Protein AF-A0A349LYW0-F1 (afdb_monomer)

Solvent-accessible surface area (backbone atoms only — not comparable to full-atom values): 7288 Å² total; per-residue (Å²): 132,88,80,79,58,67,71,60,48,66,75,64,63,81,72,55,46,22,16,33,39,38,40,38,36,32,19,72,55,81,82,67,93,48,44,71,43,82,50,82,66,88,92,56,96,45,46,34,41,31,28,52,37,65,78,43,62,26,74,84,55,82,56,29,24,37,36,36,40,29,40,76,41,61,70,85,41,68,76,76,75,50,52,63,67,56,48,46,67,66,47,56,69,57,46,30,79,78,28,77,86,59,52,79,83,42,52,78,47,77,48,71,48,76,41,76,71,63,41,77,58,91,128

Structure (mmCIF, N/CA/C/O backbone):
data_AF-A0A349LYW0-F1
#
_entry.id   AF-A0A349LYW0-F1
#
loop_
_atom_site.group_PDB
_atom_site.id
_atom_site.type_symbol
_atom_site.label_atom_id
_atom_site.label_alt_id
_atom_site.label_comp_id
_atom_site.label_asym_id
_atom_site.label_entity_id
_atom_site.label_seq_id
_atom_site.pdbx_PDB_ins_code
_atom_site.Cartn_x
_atom_site.Cartn_y
_atom_site.Cartn_z
_atom_site.occupancy
_atom_site.B_iso_or_equiv
_atom_site.auth_seq_id
_atom_site.auth_comp_id
_atom_site.auth_asym_id
_atom_site.auth_atom_id
_atom_site.pdbx_PDB_model_num
ATOM 1 N N . VAL A 1 1 ? 28.984 -14.174 -19.566 1.00 60.12 1 VAL A N 1
ATOM 2 C CA . VAL A 1 1 ? 27.690 -14.737 -20.021 1.00 60.12 1 VAL A CA 1
ATOM 3 C C . VAL A 1 1 ? 27.438 -14.231 -21.436 1.00 60.12 1 VAL A C 1
ATOM 5 O O . VAL A 1 1 ? 27.558 -13.023 -21.614 1.00 60.12 1 VAL A O 1
ATOM 8 N N . PRO A 1 2 ? 27.202 -15.089 -22.446 1.00 81.19 2 PRO A N 1
ATOM 9 C CA . PRO A 1 2 ? 26.947 -14.625 -23.808 1.00 81.19 2 PRO A CA 1
ATOM 10 C C . PRO A 1 2 ? 25.625 -13.848 -23.893 1.00 81.19 2 PRO A C 1
ATOM 12 O O . PRO A 1 2 ? 24.654 -14.162 -23.207 1.00 81.19 2 PRO A O 1
ATOM 15 N N . ALA A 1 3 ? 25.613 -12.809 -24.724 1.00 84.56 3 ALA A N 1
ATOM 16 C CA . ALA A 1 3 ? 24.435 -12.005 -25.019 1.00 84.56 3 ALA A CA 1
ATOM 17 C C . ALA A 1 3 ? 23.435 -12.782 -25.897 1.00 84.56 3 ALA A C 1
ATOM 19 O O . ALA A 1 3 ? 23.844 -13.539 -26.775 1.00 84.56 3 ALA A O 1
ATOM 20 N N . LEU A 1 4 ? 22.132 -12.555 -25.693 1.00 89.44 4 LEU A N 1
ATOM 21 C CA . LEU A 1 4 ? 21.096 -13.026 -26.620 1.00 89.44 4 LEU A CA 1
ATOM 22 C C . LEU A 1 4 ? 21.262 -12.367 -28.007 1.00 89.44 4 LEU A C 1
ATOM 24 O O . LEU A 1 4 ? 21.657 -11.194 -28.056 1.00 89.44 4 LEU A O 1
ATOM 28 N N . PRO A 1 5 ? 20.924 -13.072 -29.108 1.00 94.06 5 PRO A N 1
ATOM 29 C CA . PRO A 1 5 ? 20.884 -12.502 -30.455 1.00 94.06 5 PRO A CA 1
ATOM 30 C C . PRO A 1 5 ? 20.025 -11.231 -30.537 1.00 94.06 5 PRO A C 1
ATOM 32 O O . PRO A 1 5 ? 19.017 -11.099 -29.838 1.00 94.06 5 PRO A O 1
ATOM 35 N N . ALA A 1 6 ? 20.440 -10.275 -31.371 1.00 91.31 6 ALA A N 1
ATOM 36 C CA . ALA A 1 6 ? 19.787 -8.967 -31.467 1.00 91.31 6 ALA A CA 1
ATOM 37 C C . ALA A 1 6 ? 18.342 -9.069 -31.983 1.00 91.31 6 ALA A C 1
ATOM 39 O O . ALA A 1 6 ? 17.446 -8.451 -31.417 1.00 91.31 6 ALA A O 1
ATOM 40 N N . ASP A 1 7 ? 18.113 -9.908 -32.991 1.00 93.56 7 ASP A N 1
ATOM 41 C CA . ASP A 1 7 ? 16.798 -10.215 -33.559 1.00 93.56 7 ASP A CA 1
ATOM 42 C C . ASP A 1 7 ? 15.840 -10.807 -32.515 1.00 93.56 7 ASP A C 1
ATOM 44 O O . ASP A 1 7 ? 14.676 -10.413 -32.438 1.00 93.56 7 ASP A O 1
ATOM 48 N N . TYR A 1 8 ? 16.345 -11.692 -31.650 1.00 90.88 8 TYR A N 1
ATOM 49 C CA . TYR A 1 8 ? 15.570 -12.248 -30.545 1.00 90.88 8 TYR A CA 1
ATOM 50 C C . TYR A 1 8 ? 15.168 -11.166 -29.536 1.00 90.88 8 TYR A C 1
ATOM 52 O O . TYR A 1 8 ? 14.019 -11.124 -29.109 1.00 90.88 8 TYR A O 1
ATOM 60 N N . ARG A 1 9 ? 16.084 -10.264 -29.162 1.00 88.31 9 ARG A N 1
ATOM 61 C CA . ARG A 1 9 ? 15.779 -9.170 -28.222 1.00 88.31 9 ARG A CA 1
ATOM 62 C C . ARG A 1 9 ? 14.741 -8.211 -28.781 1.00 88.31 9 ARG A C 1
ATOM 64 O O . ARG A 1 9 ? 13.783 -7.916 -28.085 1.00 88.31 9 ARG A O 1
ATOM 71 N N . THR A 1 10 ? 14.900 -7.781 -30.032 1.00 88.69 10 THR A N 1
ATOM 72 C CA . THR A 1 10 ? 13.937 -6.889 -30.692 1.00 88.69 10 THR A CA 1
ATOM 73 C C . THR A 1 10 ? 12.549 -7.520 -30.770 1.00 88.69 10 THR A C 1
ATOM 75 O O . THR A 1 10 ? 11.555 -6.830 -30.575 1.00 88.69 10 THR A O 1
ATOM 78 N N . LYS A 1 11 ? 12.460 -8.837 -30.997 1.00 87.44 11 LYS A N 1
ATOM 79 C CA . LYS A 1 11 ? 11.178 -9.555 -31.034 1.00 87.44 11 LYS A CA 1
ATOM 80 C C . LYS A 1 11 ? 10.421 -9.526 -29.699 1.00 87.44 11 LYS A C 1
ATOM 82 O O . LYS A 1 11 ? 9.195 -9.590 -29.711 1.00 87.44 11 LYS A O 1
ATOM 87 N N . TYR A 1 12 ? 11.133 -9.465 -28.574 1.00 85.12 12 TYR A N 1
ATOM 88 C CA . TYR A 1 12 ? 10.554 -9.509 -27.226 1.00 85.12 12 TYR A CA 1
ATOM 89 C C . TYR A 1 12 ? 10.841 -8.240 -26.417 1.00 85.12 12 TYR A C 1
ATOM 91 O O . TYR A 1 12 ? 10.835 -8.277 -25.186 1.00 85.12 12 TYR A O 1
ATOM 99 N N . ASP A 1 13 ? 11.084 -7.120 -27.097 1.00 84.25 13 ASP A N 1
ATOM 100 C CA . ASP A 1 13 ? 11.125 -5.810 -26.461 1.00 84.25 13 ASP A CA 1
ATOM 101 C C . ASP A 1 13 ? 9.685 -5.411 -26.113 1.00 84.25 13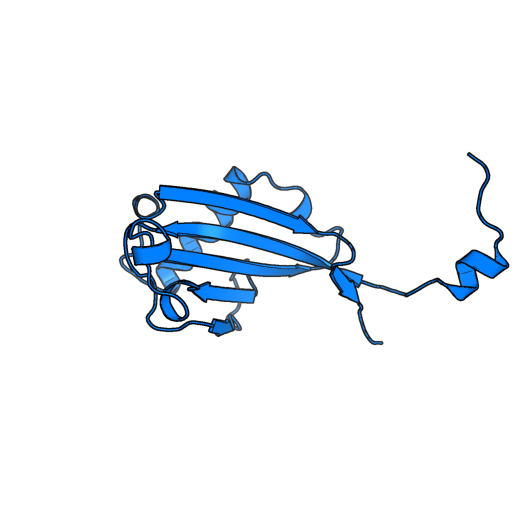 ASP A C 1
ATOM 103 O O . ASP A 1 13 ? 8.941 -4.888 -26.941 1.00 84.25 13 ASP A O 1
ATOM 107 N N . TRP A 1 14 ? 9.244 -5.777 -24.906 1.00 76.25 14 TRP A N 1
ATOM 108 C CA . TRP A 1 14 ? 7.842 -5.664 -24.487 1.00 76.25 14 TRP A CA 1
ATOM 109 C C . TRP A 1 14 ? 7.396 -4.217 -24.198 1.00 76.25 14 TRP A C 1
ATOM 111 O O . TRP A 1 14 ? 6.261 -3.990 -23.783 1.00 76.25 14 TRP A O 1
ATOM 121 N N . GLY A 1 15 ? 8.290 -3.243 -24.395 1.00 83.25 15 GLY A N 1
ATOM 122 C CA . GLY A 1 15 ? 8.043 -1.832 -24.136 1.00 83.25 15 GLY A CA 1
ATOM 123 C C . GLY A 1 15 ? 8.227 -1.421 -22.673 1.00 83.25 15 GLY A C 1
ATOM 124 O O . GLY A 1 15 ? 8.983 -2.018 -21.904 1.00 83.25 15 GLY A O 1
ATOM 125 N N . GLN A 1 16 ? 7.568 -0.326 -22.301 1.00 88.81 16 GLN A N 1
ATOM 126 C CA . GLN A 1 16 ? 7.679 0.257 -20.966 1.00 88.81 16 GLN A CA 1
ATOM 127 C C . GLN A 1 16 ? 6.724 -0.430 -19.987 1.00 88.81 16 GLN A C 1
ATOM 129 O O . GLN A 1 16 ? 5.619 -0.837 -20.342 1.00 88.81 16 GLN A O 1
ATOM 134 N N . ALA A 1 17 ? 7.140 -0.524 -18.728 1.00 92.75 17 ALA A N 1
ATOM 135 C CA . ALA A 1 17 ? 6.315 -1.061 -17.658 1.00 92.75 17 ALA A CA 1
ATOM 136 C C . ALA A 1 17 ? 6.560 -0.305 -16.354 1.00 92.75 17 ALA A C 1
ATOM 138 O O . ALA A 1 17 ? 7.675 0.143 -16.076 1.00 92.75 17 ALA A O 1
ATOM 139 N N . TYR A 1 18 ? 5.520 -0.209 -15.535 1.00 95.75 18 TYR A N 1
ATOM 140 C CA . TYR A 1 18 ? 5.624 0.260 -14.162 1.00 95.75 18 TYR A CA 1
ATOM 141 C C . TYR A 1 18 ? 5.950 -0.883 -13.206 1.00 95.75 18 TYR A C 1
ATOM 143 O O . TYR A 1 18 ? 5.575 -2.039 -13.423 1.00 95.75 18 TYR A O 1
ATOM 151 N N . GLY A 1 19 ? 6.656 -0.546 -12.129 1.00 96.88 19 GLY A N 1
ATOM 152 C CA . GLY A 1 19 ? 6.780 -1.411 -10.964 1.00 96.88 19 GLY A CA 1
ATOM 153 C C . GLY A 1 19 ? 5.544 -1.292 -10.074 1.00 96.88 19 GLY A C 1
ATOM 154 O O . GLY A 1 19 ? 4.868 -0.262 -10.077 1.00 96.88 19 GLY A O 1
ATOM 155 N N . ALA A 1 20 ? 5.279 -2.329 -9.285 1.00 97.69 20 ALA A N 1
ATOM 156 C CA . ALA A 1 20 ? 4.284 -2.313 -8.221 1.00 97.69 20 ALA A CA 1
ATOM 157 C C . ALA A 1 20 ? 4.970 -2.169 -6.862 1.00 97.69 20 ALA A C 1
ATOM 159 O O . ALA A 1 20 ? 5.955 -2.855 -6.583 1.00 97.69 20 ALA A O 1
ATOM 160 N N . GLN A 1 21 ? 4.415 -1.322 -6.003 1.00 97.62 21 GLN A N 1
ATOM 161 C CA . GLN A 1 21 ? 4.754 -1.244 -4.587 1.00 97.62 21 GLN A CA 1
ATOM 162 C C . GLN A 1 21 ? 3.479 -1.465 -3.772 1.00 97.62 21 GLN A C 1
ATOM 164 O O . GLN A 1 21 ? 2.434 -0.888 -4.072 1.00 97.62 21 GLN A O 1
ATOM 169 N N . CYS A 1 22 ? 3.574 -2.293 -2.737 1.00 98.25 22 CYS A N 1
ATOM 170 C CA . CYS A 1 22 ? 2.482 -2.570 -1.819 1.00 98.25 22 CYS A CA 1
ATOM 171 C C . CYS A 1 22 ? 3.000 -2.554 -0.380 1.00 98.25 22 CYS A C 1
ATOM 173 O O . CYS A 1 22 ? 3.781 -3.424 0.014 1.00 98.25 22 CYS A O 1
ATOM 175 N N . LEU A 1 23 ? 2.547 -1.579 0.408 1.00 98.75 23 LEU A N 1
ATOM 176 C CA . LEU A 1 23 ? 2.717 -1.574 1.858 1.00 98.75 23 LEU A CA 1
ATOM 177 C C . LEU A 1 23 ? 1.486 -2.220 2.496 1.00 98.75 23 LEU A C 1
ATOM 179 O O . LEU A 1 23 ? 0.367 -1.781 2.259 1.00 98.75 23 LEU A O 1
ATOM 183 N N . ILE A 1 24 ? 1.686 -3.244 3.315 1.00 98.81 24 ILE A N 1
ATOM 184 C CA . ILE A 1 24 ? 0.631 -3.904 4.085 1.00 98.81 24 ILE A CA 1
ATOM 185 C C . ILE A 1 24 ? 0.789 -3.513 5.549 1.00 98.81 24 ILE A C 1
ATOM 187 O O . ILE A 1 24 ? 1.877 -3.647 6.109 1.00 98.81 24 ILE A O 1
ATOM 191 N N . LEU A 1 25 ? -0.303 -3.075 6.166 1.00 98.88 25 LEU A N 1
ATOM 192 C CA . LEU A 1 25 ? -0.408 -2.756 7.584 1.00 98.88 25 LEU A CA 1
ATOM 193 C C . LEU A 1 25 ? -1.375 -3.738 8.246 1.00 98.88 25 LEU A C 1
ATOM 195 O O . LEU A 1 25 ? -2.485 -3.938 7.753 1.00 98.88 25 LEU A O 1
ATOM 199 N N . ALA A 1 26 ? -0.972 -4.324 9.371 1.00 98.81 26 ALA A N 1
ATOM 200 C CA . ALA A 1 26 ? -1.890 -4.986 10.289 1.00 98.81 26 ALA A CA 1
ATOM 201 C C . ALA A 1 26 ? -2.251 -4.013 11.411 1.00 98.81 26 ALA A C 1
ATOM 203 O O . ALA A 1 26 ? -1.388 -3.626 12.199 1.00 98.81 26 ALA A O 1
ATOM 204 N N . LEU A 1 27 ? -3.519 -3.622 11.471 1.00 98.88 27 LEU A N 1
ATOM 205 C CA . LEU A 1 27 ? -4.060 -2.690 12.449 1.00 98.88 27 LEU A CA 1
ATOM 206 C C . LEU A 1 27 ? -4.794 -3.434 13.570 1.00 98.88 27 LEU A C 1
ATOM 208 O O . LEU A 1 27 ? -5.364 -4.507 13.353 1.00 98.88 27 LEU A O 1
ATOM 212 N N . ASP A 1 28 ? -4.808 -2.852 14.766 1.00 98.56 28 ASP A N 1
ATOM 213 C CA . ASP A 1 28 ? -5.561 -3.367 15.920 1.00 98.56 28 ASP A CA 1
ATOM 214 C C . ASP A 1 28 ? -7.078 -3.102 15.842 1.00 98.56 28 ASP A C 1
ATOM 216 O O . ASP A 1 28 ? -7.845 -3.645 16.636 1.00 98.56 28 ASP A O 1
ATOM 220 N N . ARG A 1 29 ? -7.515 -2.275 14.887 1.00 98.31 29 ARG A N 1
ATOM 221 C CA . ARG A 1 29 ? -8.914 -1.919 14.634 1.00 98.31 29 ARG A CA 1
ATOM 222 C C . ARG A 1 29 ? -9.123 -1.500 13.181 1.00 98.31 29 ARG A C 1
ATOM 224 O O . ARG A 1 29 ? -8.169 -1.179 12.475 1.00 98.31 29 ARG A O 1
ATOM 231 N N . GLN A 1 30 ? -10.383 -1.485 12.762 1.00 98.25 30 GLN A N 1
ATOM 232 C CA . GLN A 1 30 ? -10.805 -1.110 11.413 1.00 98.25 30 GLN A CA 1
ATOM 233 C C . GLN A 1 30 ? -10.468 0.355 11.084 1.00 98.25 30 GLN A C 1
ATOM 235 O O . GLN A 1 30 ? -10.678 1.243 11.917 1.00 98.25 30 GLN A O 1
ATOM 240 N N . LEU A 1 31 ? -9.993 0.618 9.863 1.00 98.44 31 LEU A N 1
ATOM 241 C CA . LEU A 1 31 ? -9.693 1.970 9.378 1.00 98.44 31 LEU A CA 1
ATOM 242 C C . LEU A 1 31 ? -10.903 2.586 8.654 1.00 98.44 31 LEU A C 1
ATOM 244 O O . LEU A 1 31 ? -11.315 3.710 8.956 1.00 98.44 31 LEU A O 1
ATOM 248 N N . THR A 1 32 ? -11.488 1.820 7.736 1.00 97.75 32 THR A N 1
ATOM 249 C CA . THR A 1 32 ? -12.595 2.155 6.832 1.00 97.75 32 THR A CA 1
ATOM 250 C C . THR A 1 32 ? -13.599 0.999 6.758 1.00 97.75 32 THR A C 1
ATOM 252 O O . THR A 1 32 ? -13.286 -0.145 7.075 1.00 97.75 32 THR A O 1
ATOM 255 N N . ASP A 1 33 ? -14.813 1.264 6.289 1.00 96.94 33 ASP A N 1
ATOM 256 C CA . ASP A 1 33 ? -15.846 0.246 6.046 1.00 96.94 33 ASP A CA 1
ATOM 257 C C . ASP A 1 33 ? -15.834 -0.308 4.605 1.00 96.94 33 ASP A C 1
ATOM 259 O O . ASP A 1 33 ? -16.703 -1.092 4.223 1.00 96.94 33 ASP A O 1
ATOM 263 N N . SER A 1 34 ? -14.845 0.084 3.797 1.00 98.06 34 SER A N 1
ATOM 264 C CA . SER A 1 34 ? -14.770 -0.206 2.365 1.00 98.06 34 SER A CA 1
ATOM 265 C C . SER A 1 34 ? -13.646 -1.192 2.044 1.00 98.06 34 SER A C 1
ATOM 267 O O . SER A 1 34 ? -12.551 -1.097 2.588 1.00 98.06 34 SER A O 1
ATOM 269 N N . TYR A 1 35 ? -13.879 -2.147 1.139 1.00 98.31 35 TYR A N 1
ATOM 270 C CA . TYR A 1 35 ? -12.818 -3.063 0.691 1.00 98.31 35 TYR A CA 1
ATOM 271 C C . TYR A 1 35 ? -11.783 -2.368 -0.204 1.00 98.31 35 TYR A C 1
ATOM 273 O O . TYR A 1 35 ? -10.594 -2.629 -0.069 1.00 98.31 35 TYR A O 1
ATOM 281 N N . TRP A 1 36 ? -12.226 -1.487 -1.104 1.00 98.31 36 TRP A N 1
ATOM 282 C CA . TRP A 1 36 ? -11.385 -0.799 -2.086 1.00 98.31 36 TRP A CA 1
ATOM 283 C C . TRP A 1 36 ? -11.725 0.690 -2.094 1.00 98.31 36 TRP A C 1
ATOM 285 O O . TRP A 1 36 ? -12.876 1.058 -2.327 1.00 98.31 36 TRP A O 1
ATOM 295 N N . VAL A 1 37 ? -10.712 1.543 -1.937 1.00 97.81 37 VAL A N 1
ATOM 296 C CA . VAL A 1 37 ? -10.798 2.992 -2.156 1.00 97.81 37 VAL A CA 1
ATOM 297 C C . VAL A 1 37 ? -9.734 3.434 -3.166 1.00 97.81 37 VAL A C 1
ATOM 299 O O . VAL A 1 37 ? -8.537 3.225 -2.964 1.00 97.81 37 VAL A O 1
ATOM 302 N N . ASN A 1 38 ? -10.172 4.058 -4.264 1.00 97.69 38 ASN A N 1
ATOM 303 C CA . ASN A 1 38 ? -9.273 4.745 -5.193 1.00 97.69 38 ASN A CA 1
ATOM 304 C C . ASN A 1 38 ? -8.918 6.116 -4.620 1.00 97.69 38 ASN A C 1
ATOM 306 O O . ASN A 1 38 ? -9.807 6.921 -4.343 1.00 97.69 38 ASN A O 1
ATOM 310 N N . ILE A 1 39 ? -7.628 6.389 -4.463 1.00 96.75 39 ILE A N 1
ATOM 311 C CA . ILE A 1 39 ? -7.134 7.665 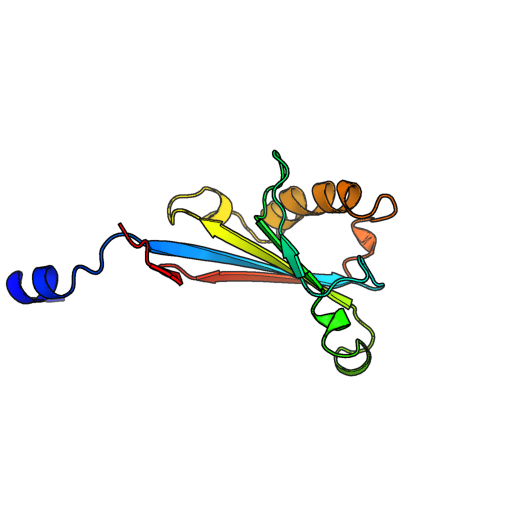-3.958 1.00 96.75 39 ILE A CA 1
ATOM 312 C C . ILE A 1 39 ? -6.813 8.556 -5.156 1.00 96.75 39 ILE A C 1
ATOM 314 O O . ILE A 1 39 ? -5.795 8.383 -5.826 1.00 96.75 39 ILE A O 1
ATOM 318 N N . CYS A 1 40 ? -7.716 9.491 -5.446 1.00 95.38 40 CYS A N 1
ATOM 319 C CA . CYS A 1 40 ? -7.585 10.430 -6.565 1.00 95.38 40 CYS A CA 1
ATOM 320 C C . CYS A 1 40 ? -7.168 11.840 -6.126 1.00 95.38 40 CYS A C 1
ATOM 322 O O . CYS A 1 40 ? -6.838 12.673 -6.971 1.00 95.38 40 CYS A O 1
ATOM 324 N N . ASP A 1 41 ? -7.175 12.110 -4.821 1.00 94.50 41 ASP A N 1
ATOM 325 C CA . ASP A 1 41 ? -6.823 13.416 -4.279 1.00 94.50 41 ASP A CA 1
ATOM 326 C C . ASP A 1 41 ? -5.317 13.689 -4.403 1.00 94.50 41 ASP A C 1
ATOM 328 O O . ASP A 1 41 ? -4.492 12.812 -4.118 1.00 94.50 41 ASP A O 1
ATOM 332 N N . PRO A 1 42 ? -4.920 14.924 -4.753 1.00 93.44 42 PRO A N 1
ATOM 333 C CA . PRO A 1 42 ? -3.515 15.284 -4.813 1.00 93.44 42 PRO A CA 1
ATOM 334 C C . PRO A 1 42 ? -2.847 15.211 -3.431 1.00 93.44 42 PRO A C 1
ATOM 336 O O . PRO A 1 42 ? -3.450 15.439 -2.373 1.00 93.44 42 PRO A O 1
ATOM 339 N N . GLY A 1 43 ? -1.546 14.919 -3.459 1.00 92.88 43 GLY A N 1
ATOM 340 C CA . GLY A 1 43 ? -0.696 14.891 -2.272 1.00 92.88 43 GLY A CA 1
ATOM 341 C C . GLY A 1 43 ? -0.810 13.623 -1.426 1.00 92.88 43 GLY A C 1
ATOM 342 O O . GLY A 1 43 ? -0.389 13.659 -0.278 1.00 92.88 43 GLY A O 1
ATOM 343 N N . TYR A 1 44 ? -1.387 12.531 -1.932 1.00 96.81 44 TYR A N 1
ATOM 344 C CA . TYR A 1 44 ? -1.203 11.200 -1.346 1.00 96.81 44 TYR A CA 1
ATOM 345 C C . TYR A 1 44 ? -0.011 10.479 -1.998 1.00 96.81 44 TYR A C 1
ATOM 347 O O . TYR A 1 44 ? 0.153 10.561 -3.219 1.00 96.81 44 TYR A O 1
ATOM 355 N N . PRO A 1 45 ? 0.800 9.735 -1.223 1.00 96.56 45 PRO A N 1
ATOM 356 C CA . PRO A 1 45 ? 1.931 8.991 -1.767 1.00 96.56 45 PRO A CA 1
ATOM 357 C C . PRO A 1 45 ? 1.533 7.611 -2.324 1.00 96.56 45 PRO A C 1
ATOM 359 O O . PRO A 1 45 ? 2.366 6.925 -2.909 1.00 96.56 45 PRO A O 1
ATOM 362 N N . PHE A 1 46 ? 0.263 7.208 -2.204 1.00 97.31 46 PHE A N 1
ATOM 363 C CA . PHE A 1 46 ? -0.303 5.956 -2.723 1.00 97.31 46 PHE A CA 1
ATOM 364 C C . PHE A 1 46 ? -1.592 6.203 -3.513 1.00 97.31 46 PHE A C 1
ATOM 366 O O . PHE A 1 46 ? -2.293 7.183 -3.266 1.00 97.31 46 PHE A O 1
ATOM 373 N N . THR A 1 47 ? -1.901 5.319 -4.465 1.00 96.81 47 THR A N 1
ATOM 374 C CA . THR A 1 47 ? -3.056 5.464 -5.372 1.00 96.81 47 THR A CA 1
ATOM 375 C C . THR A 1 47 ? -4.239 4.575 -5.000 1.00 96.81 47 THR A C 1
ATOM 377 O O . THR A 1 47 ? -5.372 4.875 -5.374 1.00 96.81 47 THR A O 1
ATOM 380 N N . GLY A 1 48 ? -4.009 3.495 -4.254 1.00 97.75 48 GLY A N 1
ATOM 381 C CA . GLY A 1 48 ? -5.064 2.595 -3.794 1.00 97.75 48 GLY A CA 1
ATOM 382 C C . GLY A 1 48 ? -4.942 2.284 -2.311 1.00 97.75 48 GLY A C 1
ATOM 383 O O . GLY A 1 48 ? -3.837 2.076 -1.810 1.00 97.75 48 GLY A O 1
ATOM 384 N N . LEU A 1 49 ? -6.086 2.227 -1.634 1.00 98.50 49 LEU A N 1
ATOM 385 C CA . LEU A 1 49 ? -6.228 1.686 -0.290 1.00 98.50 49 LEU A CA 1
ATOM 386 C C . LEU A 1 49 ? -7.179 0.494 -0.350 1.00 98.50 49 LEU A C 1
ATOM 388 O O . LEU A 1 49 ? -8.296 0.615 -0.851 1.00 98.50 49 LEU A O 1
ATOM 392 N N . PHE A 1 50 ? -6.744 -0.648 0.173 1.00 98.6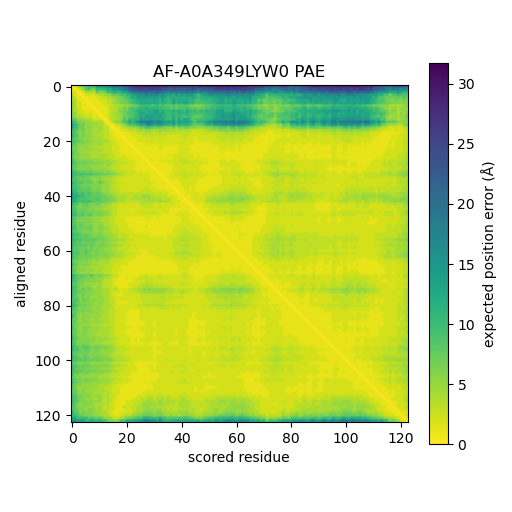9 50 PHE A N 1
ATOM 393 C CA . PHE A 1 50 ? -7.538 -1.869 0.193 1.00 98.69 50 PHE A CA 1
ATOM 394 C C . PHE A 1 50 ? -7.591 -2.419 1.609 1.00 98.69 50 PHE A C 1
ATOM 396 O O . PHE A 1 50 ? -6.600 -2.950 2.108 1.00 98.69 50 PHE A O 1
ATOM 403 N N . GLU A 1 51 ? -8.731 -2.301 2.276 1.00 98.56 51 GLU A N 1
ATOM 404 C CA . GLU A 1 51 ? -8.915 -2.912 3.586 1.00 98.56 51 GLU A CA 1
ATOM 405 C C . GLU A 1 51 ? -9.446 -4.329 3.401 1.00 98.56 51 GLU A C 1
ATOM 407 O O . GLU A 1 51 ? -10.647 -4.599 3.382 1.00 98.56 51 GLU A O 1
ATOM 412 N N . HIS A 1 52 ? -8.505 -5.253 3.210 1.00 98.50 52 HIS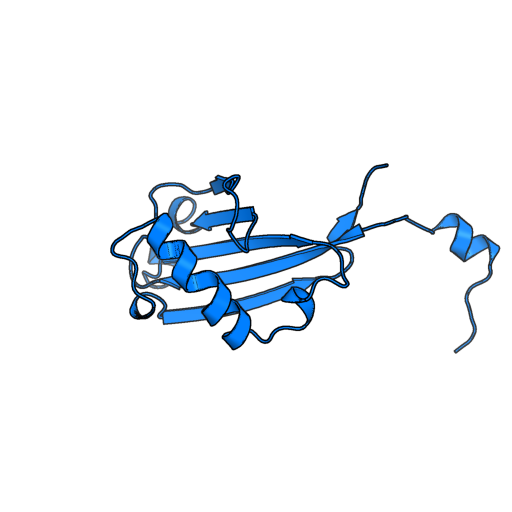 A N 1
ATOM 413 C CA . HIS A 1 52 ? -8.753 -6.661 2.907 1.00 98.50 52 HIS A CA 1
ATOM 414 C C . HIS A 1 52 ? -9.710 -7.321 3.902 1.00 98.50 52 HIS A C 1
ATOM 416 O O . HIS A 1 52 ? -10.524 -8.170 3.532 1.00 98.50 52 HIS A O 1
ATOM 422 N N . THR A 1 53 ? -9.675 -6.888 5.162 1.00 98.38 53 THR A N 1
ATOM 423 C CA . THR A 1 53 ? -10.541 -7.431 6.211 1.00 98.38 53 THR A CA 1
ATOM 424 C C . THR A 1 53 ? -11.998 -6.956 6.174 1.00 98.38 53 THR A C 1
ATOM 426 O O . THR A 1 53 ? -12.798 -7.372 7.009 1.00 98.38 53 THR A O 1
ATOM 429 N N . ASN A 1 54 ? -12.362 -6.135 5.185 1.00 98.31 54 ASN A N 1
ATOM 430 C CA . ASN A 1 54 ? -13.753 -5.876 4.798 1.00 98.31 54 ASN A CA 1
ATOM 431 C C . ASN A 1 54 ? -14.268 -6.889 3.754 1.00 98.31 54 ASN A C 1
ATOM 433 O O . ASN A 1 54 ? -15.471 -6.986 3.531 1.00 98.31 54 ASN A O 1
ATOM 437 N N . PHE A 1 55 ? -13.377 -7.672 3.133 1.00 98.00 55 PHE A N 1
ATOM 438 C CA . PHE A 1 55 ? -13.716 -8.775 2.224 1.00 98.00 55 PHE A CA 1
ATOM 439 C C . PHE A 1 55 ? -13.614 -1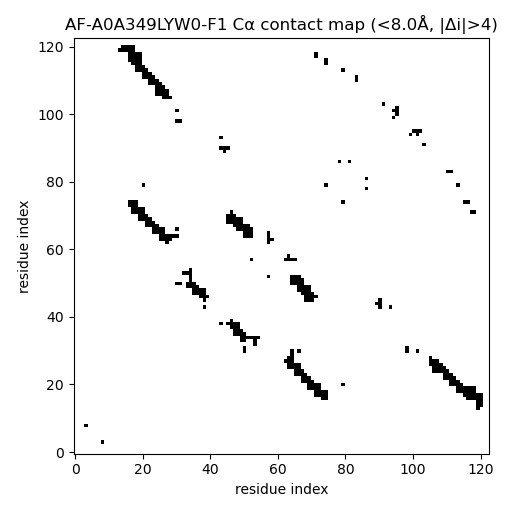0.153 2.899 1.00 98.00 55 PHE A C 1
ATOM 441 O O . PHE A 1 55 ? -14.427 -11.041 2.636 1.00 98.00 55 PHE A O 1
ATOM 448 N N . ARG A 1 56 ? -12.633 -10.343 3.793 1.00 98.06 56 ARG A N 1
ATOM 449 C CA . ARG A 1 56 ? -12.468 -11.549 4.627 1.00 98.06 56 ARG A CA 1
ATOM 450 C C . ARG A 1 56 ? -12.497 -11.183 6.110 1.00 98.06 56 ARG A C 1
ATOM 452 O O . ARG A 1 56 ? -11.921 -10.170 6.476 1.00 98.06 56 ARG A O 1
ATOM 459 N N . PRO A 1 57 ? -13.113 -11.979 6.994 1.00 97.50 57 PRO A N 1
ATOM 460 C CA . PRO A 1 57 ? -13.250 -11.588 8.393 1.00 97.50 57 PRO A CA 1
ATOM 461 C C . PRO A 1 57 ? -11.889 -11.504 9.104 1.00 97.50 57 PRO A C 1
ATOM 463 O O . PRO A 1 57 ? -11.041 -12.382 8.954 1.00 97.50 57 PRO A O 1
ATOM 466 N N . ALA A 1 58 ? -11.704 -10.483 9.948 1.00 98.00 58 ALA A N 1
ATOM 467 C CA . ALA A 1 58 ? -10.483 -10.282 10.740 1.00 98.00 58 ALA A CA 1
ATOM 468 C C . ALA A 1 58 ? -10.144 -11.474 11.660 1.00 98.00 58 ALA A C 1
ATOM 470 O O . ALA A 1 58 ? -8.983 -11.679 12.012 1.00 98.00 58 ALA A O 1
ATOM 471 N N . SER A 1 59 ? -11.128 -12.305 12.025 1.00 98.06 59 SER A N 1
ATOM 472 C CA . SER A 1 59 ? -10.915 -13.538 12.798 1.00 98.06 59 SER A CA 1
ATOM 473 C C . SER A 1 59 ? -9.996 -14.545 12.094 1.00 98.06 59 SER A C 1
ATOM 475 O O . SER A 1 59 ? -9.292 -15.286 12.775 1.00 98.06 59 SER A O 1
ATOM 477 N N . GLU A 1 60 ? -9.928 -14.534 10.759 1.00 98.19 60 GLU A N 1
ATOM 478 C CA . GLU A 1 60 ? -8.977 -15.343 9.977 1.00 98.19 60 GLU A CA 1
ATOM 479 C C . GLU A 1 60 ? -7.533 -14.818 10.071 1.00 98.19 60 GLU A C 1
ATOM 481 O O . GLU A 1 60 ? -6.590 -15.525 9.723 1.00 98.19 60 GLU A O 1
ATOM 486 N N . TYR A 1 61 ? -7.352 -13.600 10.589 1.00 97.69 61 TYR A N 1
ATOM 487 C CA . TYR A 1 61 ? -6.076 -12.893 10.718 1.00 97.69 61 TYR A CA 1
ATOM 488 C C . TYR A 1 61 ? -5.727 -12.591 12.184 1.00 97.69 61 TYR A C 1
ATOM 490 O O . TYR A 1 61 ? -5.026 -11.625 12.483 1.00 97.69 61 TYR A O 1
ATOM 498 N N . GLY A 1 62 ? -6.243 -13.391 13.124 1.00 97.44 62 GLY A N 1
ATOM 499 C CA . GLY A 1 62 ? -5.989 -13.206 14.558 1.00 97.44 62 GLY A CA 1
ATOM 500 C C . GLY A 1 62 ? -6.641 -11.950 15.145 1.00 97.44 62 GLY A C 1
ATOM 501 O O . GLY A 1 62 ? -6.125 -11.385 16.104 1.00 97.44 62 GLY A O 1
ATOM 502 N N . GLY A 1 63 ? -7.746 -11.490 14.553 1.00 98.06 63 GLY A N 1
ATOM 503 C CA . GLY A 1 63 ? -8.462 -10.276 14.953 1.00 98.06 63 GLY A CA 1
ATOM 504 C C . GLY A 1 63 ? -7.875 -8.980 14.387 1.00 98.06 63 GLY A C 1
ATOM 505 O O . GLY A 1 63 ? -8.390 -7.909 14.683 1.00 98.06 63 GLY A O 1
ATOM 506 N N . ARG A 1 64 ? -6.817 -9.059 13.573 1.00 98.56 64 ARG A N 1
ATOM 507 C CA . ARG A 1 64 ? -6.153 -7.889 12.985 1.00 98.56 64 ARG A CA 1
ATOM 508 C C . ARG A 1 64 ? -6.878 -7.428 11.731 1.00 98.56 64 ARG A C 1
ATOM 510 O O . ARG A 1 64 ? -7.346 -8.253 10.949 1.00 98.56 64 ARG A O 1
ATOM 517 N N . HIS A 1 65 ? -6.895 -6.120 11.512 1.00 98.69 65 HIS A N 1
ATOM 518 C CA . HIS A 1 65 ? -7.455 -5.497 10.320 1.00 98.69 65 HIS A CA 1
ATOM 519 C C . HIS A 1 65 ? -6.344 -5.216 9.309 1.00 98.69 65 HIS A C 1
ATOM 521 O O . HIS A 1 65 ? -5.389 -4.507 9.619 1.00 98.69 65 HIS A O 1
ATOM 527 N N . LEU A 1 66 ? -6.425 -5.800 8.115 1.00 98.81 66 LEU A N 1
ATOM 528 C CA . LEU A 1 66 ? -5.362 -5.693 7.116 1.00 98.81 66 LEU A CA 1
ATOM 529 C C . LEU A 1 66 ? -5.677 -4.600 6.095 1.00 98.81 66 LEU A C 1
ATOM 531 O O . LEU A 1 66 ? -6.688 -4.686 5.400 1.00 98.81 66 LEU A O 1
ATOM 535 N N . VAL A 1 67 ? -4.780 -3.619 5.972 1.00 98.81 67 VAL A N 1
ATOM 536 C CA . VAL A 1 67 ? -4.877 -2.501 5.020 1.00 98.81 67 VAL A CA 1
ATOM 537 C C . VAL A 1 67 ? -3.683 -2.514 4.076 1.00 98.81 67 VAL A C 1
ATOM 539 O O . VAL A 1 67 ? -2.538 -2.549 4.523 1.00 98.81 67 VAL A O 1
ATOM 542 N N . TYR A 1 68 ? -3.936 -2.495 2.769 1.00 98.69 68 TYR A N 1
ATOM 543 C CA . TYR A 1 68 ? -2.911 -2.460 1.729 1.00 98.69 68 TYR A CA 1
ATOM 544 C C . TYR A 1 68 ? -2.901 -1.072 1.097 1.00 98.69 68 TYR A C 1
ATOM 546 O O . TYR A 1 68 ? -3.950 -0.564 0.706 1.00 98.69 68 TYR A O 1
ATOM 554 N N . LEU A 1 69 ? -1.724 -0.471 0.975 1.00 98.62 69 LEU A N 1
ATOM 555 C CA . LEU A 1 69 ? -1.499 0.800 0.298 1.00 98.62 69 LEU A CA 1
ATOM 556 C C . LEU A 1 69 ? -0.674 0.521 -0.957 1.00 98.62 69 LEU A C 1
ATOM 558 O O . LEU A 1 69 ? 0.482 0.097 -0.875 1.00 98.62 69 LEU A O 1
ATOM 562 N N . GLY A 1 70 ? -1.316 0.690 -2.110 1.00 97.56 70 GLY A N 1
ATOM 563 C CA . GLY A 1 70 ? -0.811 0.251 -3.406 1.00 97.56 70 GLY A CA 1
ATOM 564 C C . GLY A 1 70 ? -0.388 1.400 -4.312 1.00 97.56 70 GLY A C 1
ATOM 565 O O . GLY A 1 70 ? -0.978 2.482 -4.299 1.00 97.56 70 GLY A O 1
ATOM 566 N N . ASN A 1 71 ? 0.625 1.124 -5.130 1.00 97.19 71 ASN A N 1
ATOM 567 C CA . ASN A 1 71 ? 1.176 2.020 -6.134 1.00 97.19 71 ASN A CA 1
ATOM 568 C C . ASN A 1 71 ? 1.608 1.236 -7.378 1.00 97.19 71 ASN A C 1
ATOM 570 O O . ASN A 1 71 ? 2.250 0.192 -7.260 1.00 97.19 71 ASN A O 1
ATOM 574 N N . TYR A 1 72 ? 1.364 1.819 -8.552 1.00 96.38 72 TYR A N 1
ATOM 575 C CA . TYR A 1 72 ? 2.073 1.495 -9.789 1.00 96.38 72 TYR A CA 1
ATOM 576 C C . TYR A 1 72 ? 2.827 2.740 -10.248 1.00 96.38 72 TYR A C 1
ATOM 578 O O . TYR A 1 72 ? 2.218 3.793 -10.441 1.00 96.38 72 TYR A O 1
ATOM 586 N N . ARG A 1 73 ? 4.157 2.653 -10.342 1.00 95.06 73 ARG A N 1
ATOM 587 C CA . ARG A 1 73 ? 5.041 3.811 -10.560 1.00 95.06 73 ARG A CA 1
ATOM 588 C C . ARG A 1 73 ? 6.188 3.470 -11.523 1.00 95.06 73 ARG A C 1
ATOM 590 O O . ARG A 1 73 ? 6.526 2.288 -11.662 1.00 95.06 73 ARG A O 1
ATOM 597 N N . PRO A 1 74 ? 6.811 4.473 -12.172 1.00 95.19 74 PRO A N 1
ATOM 598 C CA . PRO A 1 74 ? 8.082 4.290 -12.876 1.00 95.19 74 PRO A CA 1
ATOM 599 C C . PRO A 1 74 ? 9.111 3.558 -12.004 1.00 95.19 74 PRO A C 1
ATOM 601 O O . PRO A 1 74 ? 9.177 3.781 -10.800 1.00 95.19 74 PRO A O 1
ATOM 604 N N . MET A 1 75 ? 9.912 2.665 -12.588 1.00 91.44 75 MET A N 1
ATOM 605 C CA . MET A 1 75 ? 10.865 1.851 -11.812 1.00 91.44 75 MET A CA 1
ATOM 606 C C . MET A 1 75 ? 12.011 2.667 -11.193 1.00 91.44 75 MET A C 1
ATOM 608 O O . MET A 1 75 ? 12.681 2.189 -10.281 1.00 91.44 75 MET A O 1
ATOM 612 N N . ASP A 1 76 ? 12.257 3.876 -11.693 1.00 93.88 76 ASP A N 1
ATOM 613 C CA . ASP A 1 76 ? 13.239 4.821 -11.165 1.00 93.88 76 ASP A CA 1
ATOM 614 C C . ASP A 1 76 ? 12.669 5.767 -10.093 1.00 93.88 76 ASP A C 1
ATOM 616 O O . ASP A 1 76 ? 13.436 6.552 -9.520 1.00 93.88 76 ASP A O 1
ATOM 620 N N . ASP A 1 77 ? 11.370 5.653 -9.781 1.00 96.31 77 ASP A N 1
ATOM 621 C CA . ASP A 1 77 ? 10.689 6.428 -8.742 1.00 96.31 77 ASP A CA 1
ATOM 622 C C . ASP A 1 77 ? 11.404 6.266 -7.380 1.00 96.31 77 ASP A C 1
ATOM 624 O O . ASP A 1 77 ? 11.748 5.140 -6.991 1.00 96.31 77 ASP A O 1
ATOM 628 N N . PRO A 1 78 ? 11.652 7.364 -6.633 1.00 96.25 78 PRO A N 1
ATOM 629 C CA . PRO A 1 78 ? 12.326 7.317 -5.336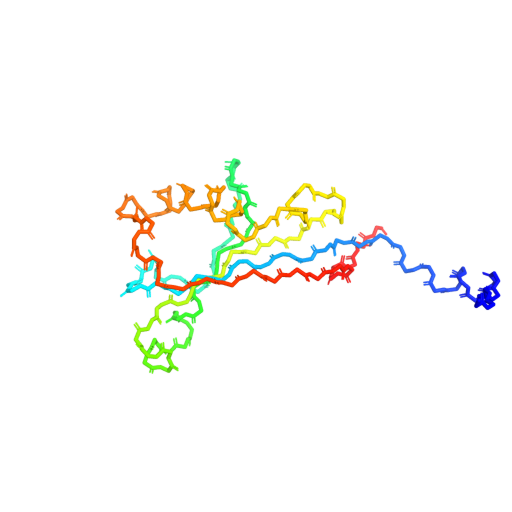 1.00 96.25 78 PRO A CA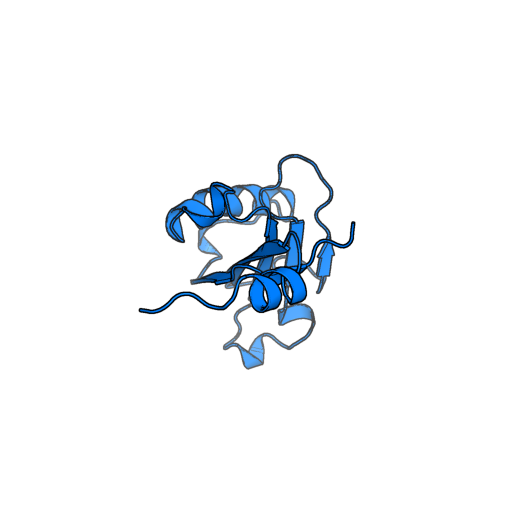 1
ATOM 630 C C . PRO A 1 78 ? 11.714 6.333 -4.334 1.00 96.25 78 PRO A C 1
ATOM 632 O O . PRO A 1 78 ? 12.460 5.747 -3.547 1.00 96.25 78 PRO A O 1
ATOM 635 N N . LEU A 1 79 ? 10.399 6.088 -4.389 1.00 95.69 79 LEU A N 1
ATOM 636 C CA . LEU A 1 79 ? 9.718 5.133 -3.511 1.00 95.69 79 LEU A CA 1
ATOM 637 C C . LEU A 1 79 ? 10.276 3.706 -3.639 1.00 95.69 79 LEU A C 1
ATOM 639 O O . LEU A 1 79 ? 10.227 2.941 -2.676 1.00 95.69 79 LEU A O 1
ATOM 643 N N . PHE A 1 80 ? 10.847 3.334 -4.792 1.00 96.56 80 PHE A N 1
ATOM 644 C CA . PHE A 1 80 ? 11.482 2.023 -4.974 1.00 96.56 80 PHE A CA 1
ATOM 645 C C . PHE A 1 80 ? 12.836 1.876 -4.272 1.00 96.56 80 PHE A C 1
ATOM 647 O O . PHE A 1 80 ? 13.330 0.759 -4.138 1.00 96.56 80 PHE A O 1
ATOM 654 N N . LYS A 1 81 ? 13.437 2.980 -3.815 1.00 96.12 81 LYS A N 1
ATOM 655 C CA . LYS A 1 81 ? 14.746 2.998 -3.141 1.00 96.12 81 LYS A CA 1
ATOM 656 C C . LYS A 1 81 ? 14.638 3.184 -1.628 1.00 96.12 81 LYS A C 1
ATOM 658 O O . LYS A 1 81 ? 15.635 3.008 -0.935 1.00 96.12 81 LYS A O 1
ATOM 663 N N . MET A 1 82 ? 13.457 3.550 -1.138 1.00 97.62 82 MET A N 1
ATOM 664 C CA . MET A 1 82 ? 13.192 3.746 0.283 1.00 97.62 82 MET A CA 1
ATOM 665 C C . MET A 1 82 ? 13.056 2.407 1.014 1.00 97.62 82 MET A C 1
ATOM 667 O O . MET A 1 82 ? 12.491 1.440 0.499 1.00 97.62 82 MET A O 1
ATOM 671 N N . SER A 1 83 ? 13.550 2.380 2.246 1.00 98.12 83 SER A N 1
ATOM 672 C CA . SER A 1 83 ? 13.300 1.326 3.225 1.00 98.12 83 SER A CA 1
ATOM 673 C C . SER A 1 83 ? 11.829 1.287 3.652 1.00 98.12 83 SER A C 1
ATOM 675 O O . SER A 1 83 ? 11.070 2.241 3.465 1.00 98.12 83 SER A O 1
ATOM 677 N N . LYS A 1 84 ? 11.409 0.182 4.278 1.00 98.31 84 LYS A N 1
ATOM 678 C CA . LYS A 1 84 ? 10.051 0.054 4.827 1.00 98.31 84 LYS A CA 1
ATOM 679 C C . LYS A 1 84 ? 9.755 1.142 5.862 1.00 98.31 84 LYS A C 1
ATOM 681 O O . LYS A 1 84 ? 8.643 1.655 5.903 1.00 98.31 84 LYS A O 1
ATOM 686 N N . GLU A 1 85 ? 10.740 1.494 6.675 1.00 98.38 85 GLU A N 1
ATOM 687 C CA . GLU A 1 85 ? 10.633 2.492 7.734 1.00 98.38 85 GLU A CA 1
ATOM 688 C C . GLU A 1 85 ? 10.445 3.902 7.158 1.00 98.38 85 GLU A C 1
ATOM 690 O O . GLU A 1 85 ? 9.584 4.644 7.630 1.00 98.38 85 GLU A O 1
ATOM 695 N N . GLU A 1 86 ? 11.174 4.247 6.093 1.00 98.50 86 GLU A N 1
ATOM 696 C CA . GLU A 1 86 ? 10.988 5.508 5.361 1.00 98.50 86 GLU A CA 1
ATOM 697 C C . GLU A 1 86 ? 9.607 5.573 4.697 1.00 98.50 86 GLU A C 1
ATOM 699 O O . GLU A 1 86 ? 8.914 6.582 4.819 1.00 98.50 86 GLU A O 1
ATOM 704 N N . ILE A 1 87 ? 9.158 4.478 4.072 1.00 98.38 87 ILE A N 1
ATOM 705 C CA . ILE A 1 87 ? 7.818 4.390 3.476 1.00 98.38 87 ILE A CA 1
ATOM 706 C C . ILE A 1 87 ? 6.718 4.530 4.534 1.00 98.38 87 ILE A C 1
ATOM 708 O O . ILE A 1 87 ? 5.738 5.233 4.304 1.00 98.38 87 ILE A O 1
ATOM 712 N N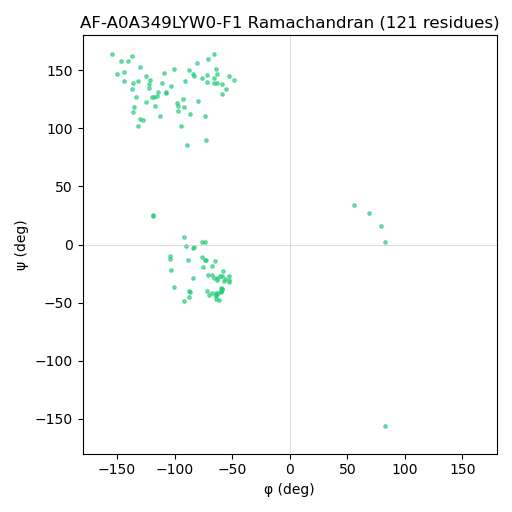 . LEU A 1 88 ? 6.859 3.904 5.706 1.00 98.50 88 LEU A N 1
ATOM 713 C CA . LEU A 1 88 ? 5.912 4.082 6.810 1.00 98.50 88 LEU A CA 1
ATOM 714 C C . LEU A 1 88 ? 5.867 5.542 7.266 1.00 98.50 88 LEU A C 1
ATOM 716 O O . LEU A 1 88 ? 4.782 6.103 7.411 1.00 98.50 88 LEU A O 1
ATOM 720 N N . HIS A 1 89 ? 7.029 6.163 7.466 1.00 98.19 89 HIS A N 1
ATOM 721 C CA . HIS A 1 89 ? 7.107 7.562 7.876 1.00 98.19 89 HIS A CA 1
ATOM 722 C C . HIS A 1 89 ? 6.431 8.496 6.860 1.00 98.19 89 HIS A C 1
ATOM 724 O O . HIS A 1 89 ? 5.718 9.415 7.259 1.00 98.19 89 HIS A O 1
ATOM 730 N N . GLU A 1 90 ? 6.599 8.225 5.566 1.00 97.94 90 GLU A N 1
ATOM 731 C CA . GLU A 1 90 ? 5.950 8.968 4.485 1.00 97.94 90 GLU A CA 1
ATOM 732 C C . GLU A 1 90 ? 4.436 8.702 4.422 1.00 97.94 90 GLU A C 1
ATOM 734 O O . GLU A 1 90 ? 3.653 9.627 4.251 1.00 97.94 90 GLU A O 1
ATOM 739 N N . PHE A 1 91 ? 3.981 7.452 4.566 1.00 98.25 91 PHE A N 1
ATOM 740 C CA . PHE A 1 91 ? 2.595 7.076 4.245 1.00 98.25 91 PHE A CA 1
ATOM 741 C C . PHE A 1 91 ? 1.627 7.289 5.412 1.00 98.25 91 PHE A C 1
ATOM 743 O O . PHE A 1 91 ? 0.495 7.736 5.200 1.00 98.25 91 PHE A O 1
ATOM 750 N N . LEU A 1 92 ? 2.036 6.968 6.644 1.00 98.25 92 LEU A N 1
ATOM 751 C CA . LEU A 1 92 ? 1.143 6.968 7.808 1.00 98.25 92 LEU A CA 1
ATOM 752 C C . LEU A 1 92 ? 0.478 8.328 8.101 1.00 98.25 92 LEU A C 1
ATOM 754 O O . LEU A 1 92 ? -0.711 8.323 8.435 1.00 98.25 92 LEU A O 1
ATOM 758 N N . PRO A 1 93 ? 1.142 9.494 7.941 1.00 97.56 93 PRO A N 1
ATOM 759 C CA . PRO A 1 93 ? 0.493 10.792 8.139 1.00 97.56 93 PRO A CA 1
ATOM 760 C C . PRO A 1 93 ? -0.745 10.999 7.254 1.00 97.56 93 PRO A C 1
ATOM 762 O O . PRO A 1 93 ? -1.710 11.641 7.672 1.00 97.56 93 PRO A O 1
ATOM 765 N N . HIS A 1 94 ? -0.764 10.413 6.054 1.00 97.75 94 HIS A N 1
ATOM 766 C CA . HIS A 1 94 ? -1.874 10.557 5.111 1.00 97.75 94 HIS A CA 1
ATOM 767 C C . HIS A 1 94 ? -3.099 9.728 5.504 1.00 97.75 94 HIS A C 1
ATOM 769 O O . HIS A 1 94 ? -4.212 10.062 5.098 1.00 97.75 94 HIS A O 1
ATOM 775 N N . LEU A 1 95 ? -2.939 8.705 6.349 1.00 98.00 95 LEU A N 1
ATOM 776 C CA . LEU A 1 95 ? -4.076 7.949 6.876 1.00 98.00 95 LEU A CA 1
ATOM 777 C C . LEU A 1 95 ? -4.941 8.797 7.813 1.00 98.00 95 LEU A C 1
ATOM 779 O O . LEU A 1 95 ? -6.151 8.596 7.836 1.00 98.00 95 LEU A O 1
ATOM 783 N N . LYS A 1 96 ? -4.382 9.825 8.474 1.00 97.00 96 LYS A N 1
ATOM 784 C CA . LYS A 1 96 ? -5.172 10.786 9.270 1.00 97.00 96 LYS A CA 1
ATOM 785 C C . LYS A 1 96 ? -6.158 11.599 8.430 1.00 97.00 96 LYS A C 1
ATOM 787 O O . LYS A 1 96 ? -7.205 12.000 8.923 1.00 97.00 96 LYS A O 1
ATOM 792 N N . ARG A 1 97 ? -5.849 11.829 7.148 1.00 95.56 97 ARG A N 1
ATOM 793 C CA . ARG A 1 97 ? -6.773 12.499 6.215 1.00 95.56 97 ARG A CA 1
ATOM 794 C C . ARG A 1 97 ? -7.971 11.613 5.854 1.00 95.56 97 ARG A C 1
ATOM 796 O O . ARG A 1 97 ? -9.017 12.142 5.507 1.00 95.56 97 ARG A O 1
ATOM 803 N N . ILE A 1 98 ? -7.809 10.290 5.926 1.00 96.19 98 ILE A N 1
ATOM 804 C CA . ILE A 1 98 ? -8.865 9.300 5.654 1.00 96.19 98 ILE A CA 1
ATOM 805 C C . ILE A 1 98 ? -9.662 9.019 6.932 1.00 96.19 98 ILE A C 1
ATOM 807 O O . ILE A 1 98 ? -10.889 8.996 6.913 1.00 96.19 98 ILE A O 1
ATOM 811 N N . ARG A 1 99 ? -8.957 8.838 8.054 1.00 97.75 99 ARG A N 1
ATOM 812 C CA . ARG A 1 99 ? -9.522 8.591 9.377 1.00 97.75 99 ARG A CA 1
ATOM 813 C C . ARG A 1 99 ? -8.867 9.521 10.408 1.00 97.75 99 ARG A C 1
ATOM 815 O O . ARG A 1 99 ? -7.752 9.226 10.834 1.00 97.75 99 ARG A O 1
ATOM 822 N N . PRO A 1 100 ? -9.527 10.612 10.840 1.00 97.69 100 PRO A N 1
ATOM 823 C CA . PRO A 1 100 ? -8.924 11.612 11.729 1.00 97.69 100 PRO A CA 1
ATOM 824 C C . PRO A 1 100 ? -8.377 11.070 13.054 1.00 97.69 100 PRO A C 1
ATOM 826 O O . PRO A 1 100 ? -7.403 11.611 13.571 1.00 97.69 100 PRO A O 1
ATOM 829 N N . GLU A 1 101 ? -8.964 9.997 13.594 1.00 98.12 101 GLU A N 1
ATOM 830 C CA . GLU A 1 101 ? -8.516 9.364 14.843 1.00 98.12 101 GLU A CA 1
ATOM 831 C C . GLU A 1 101 ? -7.351 8.385 14.654 1.00 98.12 101 GLU A C 1
ATOM 833 O O . GLU A 1 101 ? -6.890 7.789 15.630 1.00 98.12 101 GLU A O 1
ATOM 838 N N . PHE A 1 102 ? -6.904 8.167 13.412 1.00 98.56 102 PHE A N 1
ATOM 839 C CA . PHE A 1 102 ? -5.791 7.275 13.135 1.00 98.56 102 PHE A CA 1
ATOM 840 C C . PHE A 1 102 ? -4.537 7.749 13.872 1.00 98.56 102 PHE A C 1
ATOM 842 O O . PHE A 1 102 ? -4.106 8.897 13.746 1.00 98.56 102 PHE A O 1
ATOM 849 N N . GLU A 1 103 ? -3.901 6.825 14.583 1.00 98.19 103 GLU A N 1
ATOM 850 C CA . GLU A 1 103 ? -2.599 7.038 15.198 1.00 98.19 103 GLU A CA 1
ATOM 851 C C . GLU A 1 103 ? -1.630 5.947 14.738 1.00 98.19 103 GLU A C 1
ATOM 853 O O . GLU A 1 103 ? -2.045 4.793 14.610 1.00 98.19 103 GLU A O 1
ATOM 858 N N . PRO A 1 104 ? -0.327 6.248 14.555 1.00 97.94 104 PRO A N 1
ATOM 859 C CA . PRO A 1 104 ? 0.663 5.239 14.172 1.00 97.94 104 PRO A CA 1
ATOM 860 C C . PRO A 1 104 ? 0.674 4.003 15.084 1.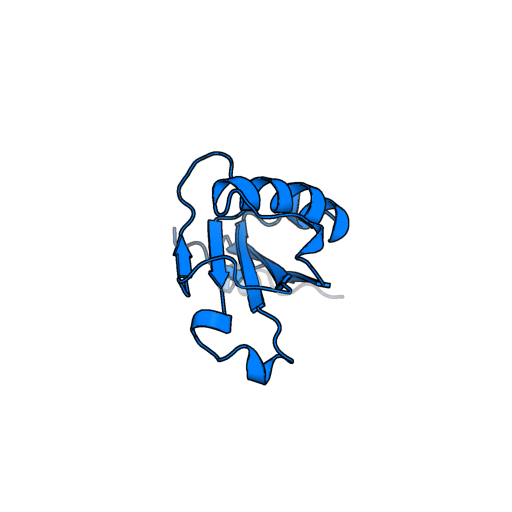00 97.94 104 PRO A C 1
ATOM 862 O O . PRO A 1 104 ? 0.983 2.909 14.626 1.00 97.94 104 PRO A O 1
ATOM 865 N N . ALA A 1 105 ? 0.276 4.157 16.352 1.00 98.38 105 ALA A N 1
ATOM 866 C CA . ALA A 1 105 ? 0.169 3.066 17.321 1.00 98.38 105 ALA A CA 1
ATOM 867 C C . ALA A 1 105 ? -0.903 2.009 16.977 1.00 98.38 105 ALA A C 1
ATOM 869 O O . ALA A 1 105 ? -0.892 0.930 17.564 1.00 98.38 105 ALA A O 1
ATOM 870 N N . TRP A 1 106 ? -1.820 2.289 16.042 1.00 98.56 106 TRP A N 1
ATOM 871 C CA . TRP A 1 106 ? -2.767 1.286 15.539 1.00 98.56 106 TRP A CA 1
ATOM 872 C C . TRP A 1 106 ? -2.035 0.182 14.768 1.00 98.56 106 TRP A C 1
ATOM 874 O O . TRP A 1 106 ? -2.501 -0.955 14.745 1.00 98.56 106 TRP A O 1
ATOM 884 N N . VAL A 1 107 ? -0.889 0.498 14.150 1.00 98.69 107 VAL A N 1
ATOM 885 C CA . VAL A 1 107 ? -0.085 -0.445 13.364 1.00 98.69 107 VAL A CA 1
ATOM 886 C C . VAL A 1 107 ? 0.642 -1.410 14.302 1.00 98.69 107 VAL A C 1
ATOM 888 O O . VAL A 1 107 ? 1.574 -1.030 15.004 1.00 98.69 107 VAL A O 1
ATOM 891 N N . GLN A 1 108 ? 0.228 -2.675 14.284 1.00 98.50 108 GLN A N 1
ATOM 892 C CA . GLN A 1 108 ? 0.845 -3.759 15.052 1.00 98.50 108 GLN A CA 1
ATOM 893 C C . GLN A 1 108 ? 2.000 -4.407 14.282 1.00 98.50 108 GLN A C 1
ATOM 895 O O . GLN A 1 108 ? 3.033 -4.733 14.860 1.00 98.50 108 GLN A O 1
ATOM 900 N N . GLU A 1 109 ? 1.836 -4.586 12.968 1.00 98.44 109 GLU A N 1
ATOM 901 C CA . GLU A 1 109 ? 2.848 -5.159 12.074 1.00 98.44 109 GLU A CA 1
ATOM 902 C C . GLU A 1 109 ? 2.770 -4.514 10.683 1.00 98.44 109 GLU A C 1
ATOM 904 O O . GLU A 1 109 ? 1.739 -3.956 10.294 1.00 98.44 109 GLU A O 1
ATOM 909 N N . SER A 1 110 ? 3.867 -4.586 9.925 1.00 98.69 110 SER A N 1
ATOM 910 C CA . SER A 1 110 ? 3.931 -4.049 8.566 1.00 98.69 110 SER A CA 1
ATOM 911 C C . SER A 1 110 ? 4.897 -4.804 7.656 1.00 98.69 110 SER A C 1
ATOM 913 O O . SER A 1 110 ? 5.974 -5.258 8.072 1.00 98.69 110 SER A O 1
ATOM 915 N N . TRP A 1 111 ? 4.540 -4.865 6.375 1.00 98.69 111 TRP A N 1
ATOM 916 C CA . TRP A 1 111 ? 5.319 -5.509 5.320 1.00 98.69 111 TRP A CA 1
ATOM 917 C C . TRP A 1 111 ? 5.349 -4.629 4.079 1.00 98.69 111 TRP A C 1
ATOM 919 O O . TRP A 1 111 ? 4.331 -4.057 3.702 1.00 98.69 111 TRP A O 1
ATOM 929 N N . LEU A 1 112 ? 6.508 -4.543 3.431 1.00 98.56 112 LEU A N 1
ATOM 930 C CA . LEU A 1 112 ? 6.676 -3.836 2.167 1.00 98.56 112 LEU A CA 1
ATOM 931 C C . LEU A 1 112 ? 7.047 -4.847 1.086 1.00 98.56 112 LEU A C 1
ATOM 933 O O . LEU A 1 112 ? 7.996 -5.611 1.252 1.00 98.56 112 LEU A O 1
ATOM 937 N N . PHE A 1 113 ? 6.307 -4.818 -0.016 1.00 98.19 113 PHE A N 1
ATOM 938 C CA . PHE A 1 113 ? 6.569 -5.620 -1.202 1.00 98.19 113 PHE A CA 1
ATOM 939 C C . PHE A 1 113 ? 6.759 -4.712 -2.408 1.00 98.19 113 PHE A C 1
ATOM 941 O O . PHE A 1 113 ? 6.020 -3.744 -2.597 1.00 98.19 113 PHE A O 1
ATOM 948 N N . GLN A 1 114 ? 7.747 -5.040 -3.233 1.00 96.75 114 GLN A N 1
ATOM 949 C CA . GLN A 1 114 ? 8.075 -4.314 -4.453 1.00 96.75 114 GLN A CA 1
ATOM 950 C C . GLN A 1 114 ? 8.353 -5.320 -5.567 1.00 96.75 114 GLN A C 1
ATOM 952 O O . GLN A 1 114 ? 9.075 -6.296 -5.361 1.00 96.75 114 GLN A O 1
ATOM 957 N N . ALA A 1 115 ? 7.776 -5.083 -6.741 1.00 96.00 115 ALA A N 1
ATOM 958 C CA . ALA A 1 115 ? 7.948 -5.929 -7.914 1.00 96.00 115 ALA A CA 1
ATOM 959 C C . ALA A 1 115 ? 8.205 -5.054 -9.153 1.00 96.00 115 ALA A C 1
ATOM 961 O O . ALA A 1 115 ? 7.339 -4.249 -9.509 1.00 96.00 115 ALA A O 1
ATOM 962 N N . PRO A 1 116 ? 9.366 -5.174 -9.822 1.00 94.00 116 PRO A N 1
ATOM 963 C CA . PRO A 1 116 ? 9.601 -4.479 -11.083 1.00 94.00 116 PRO A CA 1
ATOM 964 C C . PRO A 1 116 ? 8.753 -5.102 -12.201 1.00 94.00 116 PRO A C 1
ATOM 966 O O . PRO A 1 116 ? 8.337 -6.255 -12.092 1.00 94.00 116 PRO A O 1
ATOM 969 N N . PHE A 1 117 ? 8.530 -4.357 -13.289 1.00 92.81 117 PHE A N 1
ATOM 970 C CA . PHE A 1 117 ? 7.836 -4.858 -14.488 1.00 92.81 117 PHE A CA 1
ATOM 971 C C . PHE A 1 117 ? 6.432 -5.439 -14.211 1.00 92.81 117 PHE A C 1
ATOM 973 O O . PHE A 1 117 ? 6.012 -6.400 -14.848 1.00 92.81 117 PHE A O 1
ATOM 980 N N . ALA A 1 118 ? 5.704 -4.878 -13.243 1.00 94.69 118 ALA A N 1
ATOM 981 C CA . ALA A 1 118 ? 4.433 -5.420 -12.768 1.00 94.69 118 ALA A CA 1
ATOM 982 C C . ALA A 1 118 ? 3.222 -4.997 -13.617 1.00 94.69 118 ALA A C 1
ATOM 984 O O . ALA A 1 118 ? 2.241 -5.734 -13.684 1.00 94.69 118 ALA A O 1
ATOM 985 N N . GLN A 1 119 ? 3.276 -3.824 -14.255 1.00 93.81 119 GLN A N 1
ATOM 986 C CA . GLN A 1 119 ? 2.194 -3.316 -15.099 1.00 93.81 119 GLN A CA 1
ATOM 987 C C . GLN A 1 119 ? 2.743 -2.860 -16.458 1.00 93.81 119 GLN A C 1
ATOM 989 O O . GLN A 1 119 ? 3.390 -1.812 -16.522 1.00 93.81 119 GLN A O 1
ATOM 994 N N . PRO A 1 120 ? 2.477 -3.604 -17.547 1.00 92.06 120 PRO A N 1
ATOM 995 C CA . PRO A 1 120 ? 2.784 -3.155 -18.901 1.00 92.06 120 PRO A CA 1
ATOM 996 C C . PRO A 1 120 ? 2.065 -1.840 -19.227 1.00 92.06 120 PRO A C 1
ATOM 998 O O . PRO A 1 120 ? 0.890 -1.669 -18.890 1.00 92.06 120 PRO A O 1
ATOM 1001 N N . ILE A 1 121 ? 2.758 -0.918 -19.894 1.00 89.19 121 ILE A N 1
ATOM 1002 C CA . ILE A 1 121 ? 2.166 0.324 -20.394 1.00 89.19 121 ILE A CA 1
ATOM 1003 C C . ILE A 1 121 ? 1.693 0.075 -21.823 1.00 89.19 121 ILE A C 1
ATOM 1005 O O . ILE A 1 121 ? 2.492 -0.229 -22.706 1.00 89.19 121 ILE A O 1
ATOM 1009 N N . VAL A 1 122 ? 0.387 0.210 -22.044 1.00 85.56 122 VAL A N 1
ATOM 1010 C CA . VAL A 1 122 ? -0.203 0.149 -23.384 1.00 85.56 122 VAL A CA 1
ATOM 1011 C C . VAL A 1 122 ? -0.133 1.550 -23.988 1.00 85.56 122 VAL A C 1
ATOM 1013 O O . VAL A 1 122 ? -0.786 2.463 -23.483 1.00 85.56 122 VAL A O 1
ATOM 1016 N N . THR A 1 123 ? 0.692 1.718 -25.022 1.00 75.62 123 THR A N 1
ATOM 1017 C CA . THR A 1 123 ? 0.895 2.976 -25.765 1.00 75.62 123 THR A CA 1
ATOM 1018 C C . THR A 1 123 ? 0.288 2.920 -27.152 1.00 75.62 123 THR A C 1
ATOM 1020 O O . THR A 1 123 ? 0.433 1.849 -27.785 1.00 75.62 123 THR A O 1
#

Secondary structure (DSSP, 8-state):
-PPPPHHHHHHT----EEEEEEEEEEESS-S-S-SEEE--STT-S-SEEEEGGGTS-GGGGTTPEEEEEEEEE-TTSGGGTS-HHHHHHHHHHHHHHH-TT--GGGEEEEEEEEEEEEEE---

Sequence (123 aa):
VPALPADYRTKYDWGQAYGAQCLILALDRQLTDSYWVNICDPGYPFTGLFEHTNFRPASEYGGRHLVYLGNYRPMDDPLFKMSKEEILHEFLPHLKRIRPEFEPAWVQESWLFQAPFAQPIVT

Radius of gyration: 17.78 Å; Cα contacts (8 Å, |Δi|>4): 197; chains: 1; bounding box: 44×31×51 Å

Mean predicted aligned error: 3.98 Å

pLDDT: mean 95.42, std 5.54, range [60.12, 98.88]

Foldseek 3Di:
DDDDDPVVCVVPCLDDFWKKKKKKFWFLDDLDLDQKDADPDPPAPAGIKGFPCNVPPCVVVVNTTMIMGMDTHHCPPVVVVDDSVVVCVRHQVVSCVSPVPDDPVRGPDMDMDMGGRPGRDDD

Nearest PDB structures (foldseek):
  2ive-assembly2_B  TM=8.094E-01  e=4.856E-04  Myxococcus xanthus
  2ivd-assembly2_B  TM=8.039E-01  e=1.893E-03  Myxococcus xanthus
  2ivd-assembly1_A  TM=8.057E-01  e=2.019E-03  Myxococcus xanthus
  3ka7-assembly1_A  TM=6.643E-01  e=1.461E-03  Methanosarcina mazei
  3nrn-assembly1_A  TM=5.477E-01  e=2.792E-03  Pyrococcus furiosus DSM 3638